Protein AF-Q21PB8-F1 (afdb_monomer_lite)

Foldseek 3Di:
DDPLVVLLVVLVVLLVVLVVVVVPDPDDDPVVNVVSVVSNVVSVVSNVVVVVVVVVVVVVVVVVPDPPPDD

Secondary structure (DSSP, 8-state):
--HHHHHHHHHHHHHHHHHHHHHT-SS--HHHHHHHHHHHHHHHHHH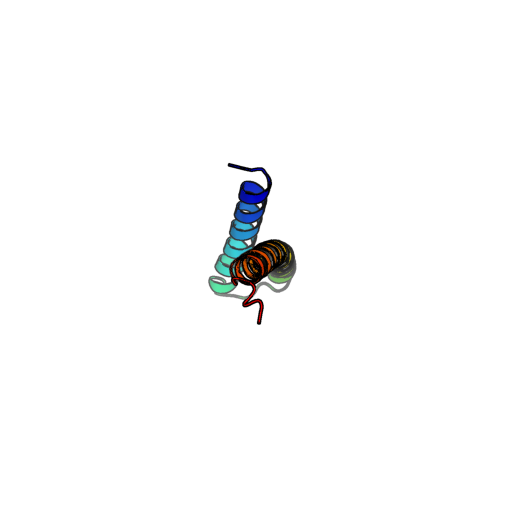HHHHHHHHHHHHHHHHHTS-----

Radius of gyration: 18.81 Å; chains: 1; bounding box: 39×20×59 Å

pLDDT: mean 88.51, std 13.04, range [44.44, 98.0]

InterPro domains:
  IPR003761 Exonuclease VII, small subunit [PF02609] (8-59)
  IPR037004 Exonuclease VII, small subunit superfamily [G3DSA:1.10.287.1040] (3-71)
  IPR037004 Exonuclease VII, small subunit superfamily [SSF116842] (4-66)

Structure (mmCIF, N/CA/C/O backbone):
data_AF-Q21PB8-F1
#
_entry.id   AF-Q21PB8-F1
#
loop_
_atom_site.group_PDB
_atom_site.id
_atom_site.type_symbol
_atom_site.label_atom_id
_atom_site.label_alt_id
_atom_site.label_comp_id
_atom_site.label_asym_id
_atom_site.label_entity_id
_atom_site.label_seq_id
_atom_site.pdbx_PDB_ins_code
_atom_site.Cartn_x
_atom_site.Cartn_y
_atom_site.Cartn_z
_atom_site.occupancy
_atom_site.B_iso_or_equiv
_atom_site.auth_seq_id
_atom_site.auth_comp_id
_atom_site.auth_asym_id
_atom_site.auth_atom_id
_atom_site.pdbx_PDB_model_num
ATOM 1 N N . MET A 1 1 ? -21.938 6.983 -1.283 1.00 54.44 1 MET A N 1
ATOM 2 C CA . MET A 1 1 ? -20.521 6.772 -0.923 1.00 54.44 1 MET A CA 1
ATOM 3 C C . MET A 1 1 ? -20.140 7.880 0.044 1.00 54.44 1 MET A C 1
ATOM 5 O O . MET A 1 1 ? -20.400 9.029 -0.294 1.00 54.44 1 MET A O 1
ATOM 9 N N . SER A 1 2 ? -19.640 7.573 1.245 1.00 76.81 2 SER A N 1
ATOM 10 C CA . SER A 1 2 ? -19.038 8.610 2.098 1.00 76.81 2 SER A CA 1
ATOM 11 C C . SER A 1 2 ? -17.663 8.984 1.540 1.00 76.81 2 SER A C 1
ATOM 13 O O . SER A 1 2 ? -17.068 8.198 0.800 1.00 76.81 2 SER A O 1
ATOM 15 N N . ASN A 1 3 ? -17.156 10.169 1.887 1.00 79.69 3 ASN A N 1
ATOM 16 C CA . ASN A 1 3 ? -15.836 10.607 1.430 1.00 79.69 3 ASN A CA 1
ATOM 17 C C . ASN A 1 3 ? -14.730 9.620 1.860 1.00 79.69 3 ASN A C 1
ATOM 19 O O . ASN A 1 3 ? -13.894 9.233 1.055 1.00 79.69 3 ASN A O 1
ATOM 23 N N . GLU A 1 4 ? -14.820 9.100 3.087 1.00 77.25 4 GLU A N 1
ATOM 24 C CA . GLU A 1 4 ? -13.883 8.106 3.630 1.00 77.25 4 GLU A CA 1
ATOM 25 C C . GLU A 1 4 ? -13.879 6.786 2.841 1.00 77.25 4 GLU A C 1
ATOM 27 O O . GLU A 1 4 ? -12.826 6.190 2.623 1.00 77.25 4 GLU A O 1
ATOM 32 N N . THR A 1 5 ? -15.049 6.311 2.390 1.00 80.62 5 THR A N 1
ATOM 33 C CA . THR A 1 5 ? -15.129 5.107 1.547 1.00 80.62 5 THR A CA 1
ATOM 34 C C . THR A 1 5 ? -14.502 5.354 0.179 1.00 80.62 5 THR A C 1
ATOM 36 O O . THR A 1 5 ? -13.791 4.487 -0.326 1.00 80.62 5 THR A O 1
ATOM 39 N N . SER A 1 6 ? -14.735 6.526 -0.412 1.00 85.00 6 SER A N 1
ATOM 40 C CA . SER A 1 6 ? -14.131 6.896 -1.694 1.00 85.00 6 SER A CA 1
ATOM 41 C C . SER A 1 6 ? -12.605 6.984 -1.596 1.00 85.00 6 SER A C 1
ATOM 43 O O . SER A 1 6 ? -11.913 6.415 -2.435 1.00 85.00 6 SER A O 1
ATOM 45 N N . GLU A 1 7 ? -12.078 7.611 -0.541 1.00 91.94 7 GLU A N 1
ATOM 46 C CA . GLU A 1 7 ? -10.635 7.719 -0.298 1.00 91.94 7 GLU A CA 1
ATOM 47 C C . GLU A 1 7 ? -9.984 6.354 -0.045 1.00 91.94 7 GLU A C 1
ATOM 49 O O . GLU A 1 7 ? -8.912 6.072 -0.584 1.00 91.94 7 GLU A O 1
ATOM 54 N N . TYR A 1 8 ? -10.622 5.470 0.731 1.00 94.62 8 TYR A N 1
ATOM 55 C CA . TYR A 1 8 ? -10.115 4.109 0.919 1.00 94.62 8 TYR A CA 1
ATOM 56 C C . TYR A 1 8 ? -10.013 3.367 -0.417 1.00 94.62 8 TYR A C 1
ATOM 58 O O . TYR A 1 8 ? -8.963 2.809 -0.732 1.00 94.62 8 TYR A O 1
ATOM 66 N N . MET A 1 9 ? -11.080 3.397 -1.221 1.00 96.50 9 MET A N 1
ATOM 67 C CA . MET A 1 9 ? -11.110 2.716 -2.516 1.00 96.50 9 MET A CA 1
ATOM 68 C C . MET A 1 9 ? -10.067 3.281 -3.482 1.00 96.50 9 MET A C 1
ATOM 70 O O . MET A 1 9 ? -9.391 2.512 -4.159 1.00 96.50 9 MET A O 1
ATOM 74 N N . GLU A 1 10 ? -9.878 4.601 -3.517 1.00 97.00 10 GLU A N 1
ATOM 75 C CA . GLU A 1 10 ? -8.841 5.234 -4.337 1.00 97.00 10 GLU A CA 1
ATOM 76 C C . GLU A 1 10 ? -7.438 4.724 -3.974 1.00 97.00 10 GLU A C 1
ATOM 78 O O . GLU A 1 10 ? -6.667 4.332 -4.852 1.00 97.00 10 GLU A O 1
ATOM 83 N N . ASN A 1 11 ? -7.105 4.685 -2.681 1.00 97.81 11 ASN A N 1
ATOM 84 C CA . ASN A 1 11 ? -5.808 4.181 -2.234 1.00 97.81 11 ASN A CA 1
ATOM 85 C C . ASN A 1 11 ? -5.677 2.673 -2.482 1.00 97.81 11 ASN A C 1
ATOM 87 O O . ASN A 1 11 ? -4.627 2.221 -2.933 1.00 97.81 11 ASN A O 1
ATOM 91 N N . TYR A 1 12 ? -6.743 1.899 -2.289 1.00 97.94 12 TYR A N 1
ATOM 92 C CA . TYR A 1 12 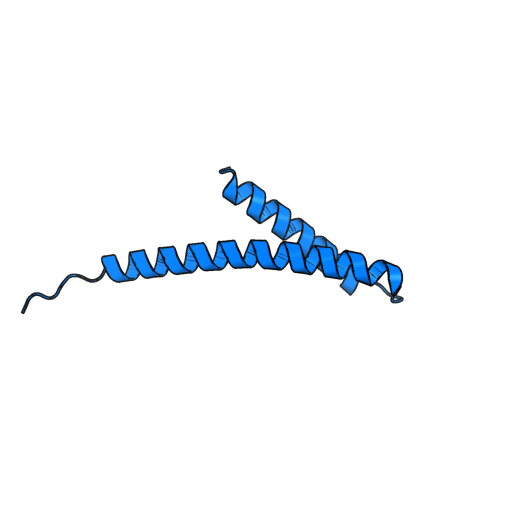? -6.747 0.480 -2.632 1.00 97.94 12 TYR A CA 1
ATOM 93 C C . TYR A 1 12 ? -6.401 0.253 -4.112 1.00 97.94 12 TYR A C 1
ATOM 95 O O . TYR A 1 12 ? -5.552 -0.585 -4.420 1.00 97.94 12 TYR A O 1
ATOM 103 N N . TYR A 1 13 ? -6.991 1.027 -5.030 1.00 98.00 13 TYR A N 1
ATOM 104 C CA . TYR A 1 13 ? -6.684 0.910 -6.456 1.00 98.00 13 TYR A CA 1
ATOM 105 C C . TYR A 1 13 ? -5.235 1.283 -6.778 1.00 98.00 13 TYR A C 1
ATOM 107 O O . TYR A 1 13 ? -4.587 0.542 -7.510 1.00 98.00 13 TYR A O 1
ATOM 115 N N . LYS A 1 14 ? -4.694 2.356 -6.185 1.00 97.75 14 LYS A N 1
ATOM 116 C CA . LYS A 1 14 ? -3.282 2.747 -6.371 1.00 97.75 14 LYS A CA 1
ATOM 117 C C . LYS A 1 14 ? -2.304 1.689 -5.867 1.00 97.75 14 LYS A C 1
ATOM 119 O O . LYS A 1 14 ? -1.280 1.451 -6.505 1.00 97.75 14 LYS A O 1
ATOM 124 N N . LEU A 1 15 ? -2.609 1.069 -4.725 1.00 97.88 15 LEU A N 1
ATOM 125 C CA . LEU A 1 15 ? -1.824 -0.036 -4.179 1.00 97.88 15 LEU A CA 1
ATOM 126 C C . LEU A 1 15 ? -1.872 -1.247 -5.113 1.00 97.88 15 LEU 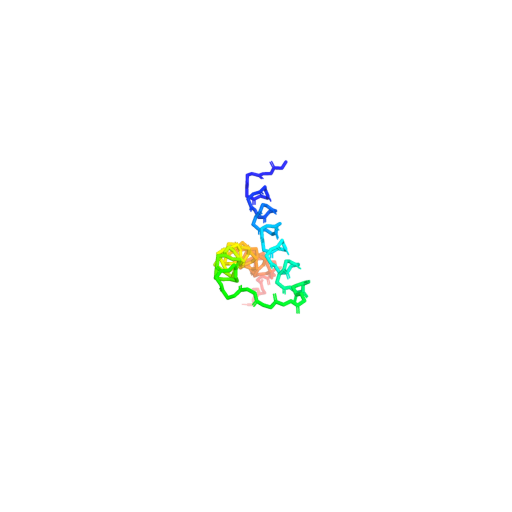A C 1
ATOM 128 O O . LEU A 1 15 ? -0.830 -1.819 -5.431 1.00 97.88 15 LEU A O 1
ATOM 132 N N . LYS A 1 16 ? -3.075 -1.620 -5.559 1.00 97.62 16 LYS A N 1
ATOM 133 C CA . LYS A 1 16 ? -3.273 -2.743 -6.471 1.00 97.62 16 LYS A CA 1
ATOM 134 C C . LYS A 1 16 ? -2.521 -2.535 -7.7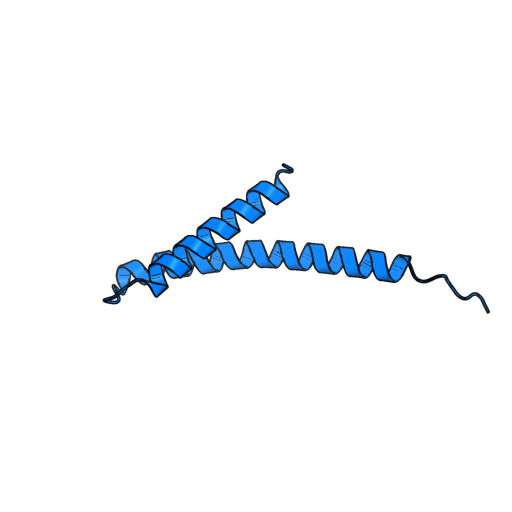82 1.00 97.62 16 LYS A C 1
ATOM 136 O O . LYS A 1 16 ? -1.786 -3.419 -8.192 1.00 97.62 16 LYS A O 1
ATOM 141 N N . GLU A 1 17 ? -2.654 -1.365 -8.396 1.00 96.69 17 GLU A N 1
ATOM 142 C CA . GLU A 1 17 ? -1.962 -1.018 -9.638 1.00 96.69 17 GLU A CA 1
ATOM 143 C C . GLU A 1 17 ? -0.440 -1.135 -9.495 1.00 96.69 17 GLU A C 1
ATOM 145 O O . GLU A 1 17 ? 0.210 -1.743 -10.344 1.00 96.69 17 GLU A O 1
ATOM 150 N N . ALA A 1 18 ? 0.132 -0.615 -8.404 1.00 95.31 18 ALA A N 1
ATOM 151 C CA . ALA A 1 18 ? 1.564 -0.729 -8.147 1.00 95.31 18 ALA A CA 1
ATOM 152 C C . ALA A 1 18 ? 2.006 -2.196 -8.003 1.00 95.31 18 ALA A C 1
ATOM 154 O O . ALA A 1 18 ? 2.997 -2.602 -8.608 1.00 95.31 18 ALA A O 1
ATOM 155 N N . ALA A 1 19 ? 1.260 -3.008 -7.248 1.00 95.25 19 ALA A N 1
ATOM 156 C CA . ALA A 1 19 ? 1.560 -4.426 -7.052 1.00 95.25 19 ALA A CA 1
ATOM 157 C C . ALA A 1 19 ? 1.412 -5.248 -8.346 1.00 95.25 19 ALA A C 1
ATOM 159 O O . ALA A 1 19 ? 2.286 -6.052 -8.677 1.00 95.25 19 ALA A O 1
ATOM 160 N N . ASP A 1 20 ? 0.336 -5.018 -9.099 1.00 95.50 20 ASP A N 1
ATOM 161 C CA . ASP A 1 20 ? 0.083 -5.664 -10.387 1.00 95.50 20 ASP A CA 1
ATOM 162 C C . ASP A 1 20 ? 1.179 -5.277 -11.391 1.00 95.50 20 ASP A C 1
ATOM 164 O O . ASP A 1 20 ? 1.700 -6.133 -12.101 1.00 95.50 20 ASP A O 1
ATOM 168 N N . THR A 1 21 ? 1.605 -4.012 -11.416 1.00 93.31 21 THR A N 1
ATOM 169 C CA . THR A 1 21 ? 2.677 -3.561 -12.316 1.00 93.31 21 THR A CA 1
ATOM 170 C C . THR A 1 21 ? 4.013 -4.205 -11.956 1.00 93.31 21 THR A C 1
ATOM 172 O O . THR A 1 21 ? 4.668 -4.767 -12.827 1.00 93.31 21 THR A O 1
ATOM 175 N N . LEU A 1 22 ? 4.401 -4.185 -10.676 1.00 91.12 22 LEU A N 1
ATOM 176 C CA . LEU A 1 22 ? 5.660 -4.778 -10.210 1.00 91.12 22 LEU A CA 1
ATOM 177 C C . LEU A 1 22 ? 5.711 -6.296 -10.431 1.00 91.12 22 LEU A C 1
ATOM 179 O O . LEU A 1 22 ? 6.753 -6.825 -10.804 1.00 91.12 22 LEU A O 1
ATOM 183 N N . SER A 1 23 ? 4.601 -7.006 -10.211 1.00 91.50 23 SER A N 1
ATOM 184 C CA . SER A 1 23 ? 4.555 -8.470 -10.356 1.00 91.50 23 SER A CA 1
ATOM 185 C C . SER A 1 23 ? 4.584 -8.946 -11.809 1.00 91.50 23 SER A C 1
ATOM 187 O O . SER A 1 23 ? 5.053 -10.052 -12.071 1.00 91.50 23 SER A O 1
ATOM 189 N N . ASN A 1 24 ? 4.119 -8.116 -12.746 1.00 91.94 24 ASN A N 1
ATOM 190 C CA . ASN A 1 24 ? 4.088 -8.432 -14.173 1.00 91.94 24 ASN A CA 1
ATOM 191 C C . ASN A 1 24 ? 5.319 -7.922 -14.947 1.00 91.94 24 ASN A C 1
ATOM 193 O O . ASN A 1 24 ? 5.393 -8.110 -16.162 1.00 91.94 24 ASN A O 1
ATOM 197 N N . GLN A 1 25 ? 6.291 -7.280 -14.289 1.00 86.81 25 GLN A N 1
ATOM 198 C CA . GLN A 1 25 ? 7.535 -6.865 -14.942 1.00 86.81 25 GLN A CA 1
ATOM 199 C C . GLN A 1 25 ? 8.430 -8.077 -15.244 1.00 86.81 25 GLN A C 1
ATOM 201 O O . GLN A 1 25 ? 9.055 -8.643 -14.351 1.00 86.81 25 GLN A O 1
ATOM 206 N N . GLU A 1 26 ? 8.545 -8.440 -16.526 1.00 84.00 26 GLU A N 1
ATOM 207 C CA . GLU A 1 26 ? 9.465 -9.495 -16.982 1.00 84.00 26 GLU A CA 1
ATOM 208 C C . GLU A 1 26 ? 10.942 -9.108 -16.809 1.00 84.00 26 GLU A C 1
ATOM 210 O O . GLU A 1 26 ? 11.788 -9.960 -16.542 1.00 84.00 26 GLU A O 1
ATOM 215 N N . THR A 1 27 ? 11.268 -7.820 -16.961 1.00 87.25 27 THR A N 1
ATOM 216 C CA . THR A 1 27 ? 12.610 -7.272 -16.726 1.00 87.25 27 THR A CA 1
ATOM 217 C C . THR A 1 27 ? 12.515 -6.094 -15.753 1.00 87.25 27 THR A C 1
ATOM 219 O O . THR A 1 27 ? 11.812 -5.130 -16.059 1.00 87.25 27 THR A O 1
ATOM 222 N N . PRO A 1 28 ? 13.205 -6.143 -14.599 1.00 81.81 28 PRO A N 1
ATOM 223 C CA . PRO A 1 28 ? 13.193 -5.057 -13.625 1.00 81.81 28 PRO A CA 1
ATOM 224 C C . PRO A 1 28 ? 13.855 -3.787 -14.175 1.00 81.81 28 PRO A C 1
ATOM 226 O O . PRO A 1 28 ? 15.065 -3.762 -14.406 1.00 81.81 28 PRO A O 1
ATOM 229 N N . ASP A 1 29 ? 13.072 -2.722 -14.339 1.00 86.81 29 ASP A N 1
ATOM 230 C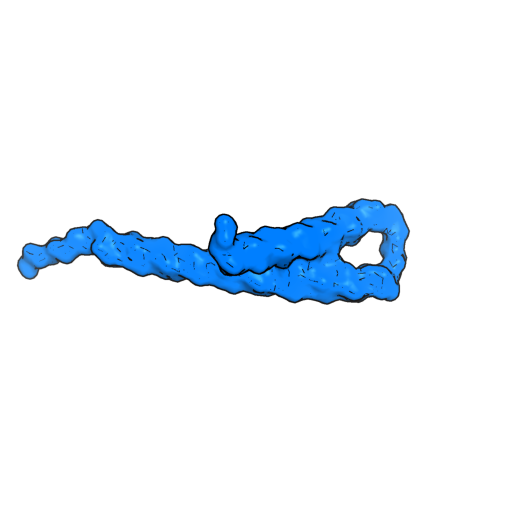 CA . ASP A 1 29 ? 13.588 -1.368 -14.547 1.00 86.81 29 ASP A CA 1
ATOM 231 C C . ASP A 1 29 ? 13.714 -0.678 -13.184 1.00 86.81 29 ASP A C 1
ATOM 233 O O . ASP A 1 29 ? 12.719 -0.293 -12.566 1.00 86.81 29 ASP A O 1
ATOM 237 N N . VAL A 1 30 ? 14.951 -0.562 -12.695 1.00 83.94 30 VAL A N 1
ATOM 238 C CA . VAL A 1 30 ? 15.259 -0.042 -11.353 1.00 83.94 30 VAL A CA 1
ATOM 239 C C . VAL A 1 30 ? 14.713 1.373 -11.157 1.00 83.94 30 VAL A C 1
ATOM 241 O O . VAL A 1 30 ? 14.192 1.672 -10.081 1.00 83.94 30 VAL A O 1
ATOM 244 N N . ASP A 1 31 ? 14.765 2.216 -12.189 1.00 90.00 31 ASP A N 1
ATOM 245 C CA . ASP A 1 31 ? 14.313 3.604 -12.097 1.00 90.00 31 ASP A CA 1
ATOM 246 C C . ASP A 1 31 ? 12.781 3.692 -12.086 1.00 90.00 31 ASP A C 1
ATOM 248 O O . ASP A 1 31 ? 12.211 4.529 -11.383 1.00 90.00 31 ASP A O 1
ATOM 252 N N . ALA A 1 32 ? 12.098 2.787 -12.794 1.00 85.19 32 ALA A N 1
ATOM 253 C CA . ALA A 1 32 ? 10.637 2.697 -12.791 1.00 85.19 32 ALA A CA 1
ATOM 254 C C . ALA A 1 32 ? 10.067 2.025 -11.526 1.00 85.19 32 ALA A C 1
ATOM 256 O O . ALA A 1 32 ? 8.936 2.312 -11.128 1.00 85.19 32 ALA A O 1
ATOM 257 N N . ILE A 1 33 ? 10.835 1.156 -10.860 1.00 91.19 33 ILE A N 1
ATOM 258 C CA . ILE A 1 33 ? 10.402 0.461 -9.635 1.00 91.19 33 ILE A CA 1
ATOM 259 C C . ILE A 1 33 ? 10.261 1.431 -8.460 1.00 91.19 33 ILE A C 1
ATOM 261 O O . ILE A 1 33 ? 9.305 1.325 -7.691 1.00 91.19 33 ILE A O 1
ATOM 265 N N . ILE A 1 34 ? 11.181 2.389 -8.313 1.00 92.94 34 ILE A N 1
ATOM 266 C CA . ILE A 1 34 ? 11.189 3.342 -7.191 1.00 92.94 34 ILE A CA 1
ATOM 267 C C . ILE A 1 34 ? 9.845 4.086 -7.038 1.00 92.94 34 ILE A C 1
ATOM 269 O O . ILE A 1 34 ? 9.257 4.007 -5.953 1.00 92.94 34 ILE A O 1
ATOM 273 N N . PRO A 1 35 ? 9.309 4.773 -8.069 1.00 94.06 35 PRO A N 1
ATOM 274 C CA . PRO A 1 35 ? 8.045 5.495 -7.938 1.00 94.06 35 PRO A CA 1
ATOM 275 C C . PRO A 1 35 ? 6.852 4.561 -7.694 1.00 94.06 35 PRO A C 1
ATOM 277 O O . PRO A 1 35 ? 5.962 4.914 -6.921 1.00 94.06 35 PRO A O 1
ATOM 280 N N . LEU A 1 36 ? 6.845 3.354 -8.277 1.00 93.69 36 LEU A N 1
ATOM 281 C CA . LEU A 1 36 ? 5.786 2.362 -8.049 1.00 93.69 36 LEU A CA 1
ATOM 282 C C . LEU A 1 36 ? 5.769 1.875 -6.597 1.00 93.69 36 LEU A C 1
ATOM 284 O O . LEU A 1 36 ? 4.713 1.827 -5.965 1.00 93.69 36 LEU A O 1
ATOM 288 N N . VAL A 1 37 ? 6.940 1.560 -6.038 1.00 94.94 37 VAL A N 1
ATOM 289 C CA . VAL A 1 37 ? 7.074 1.150 -4.634 1.00 94.94 37 VAL A CA 1
ATOM 290 C C . VAL A 1 37 ? 6.655 2.281 -3.700 1.00 94.94 37 VAL A C 1
ATOM 292 O O . VAL A 1 37 ? 5.966 2.029 -2.706 1.00 94.94 37 VAL A O 1
ATOM 295 N N . GLN A 1 38 ? 7.018 3.526 -4.015 1.00 96.19 38 GLN A N 1
ATOM 296 C CA . GLN A 1 38 ? 6.602 4.683 -3.229 1.00 96.19 38 GLN A CA 1
ATOM 297 C C . GLN A 1 38 ? 5.075 4.859 -3.253 1.00 96.19 38 GLN A C 1
ATOM 299 O O . GLN A 1 38 ? 4.462 4.905 -2.183 1.00 96.19 38 GLN A O 1
ATOM 304 N N . GLN A 1 39 ? 4.455 4.857 -4.441 1.00 96.00 39 GLN A N 1
ATOM 305 C CA . GLN A 1 39 ? 2.997 4.918 -4.600 1.00 96.00 39 GLN A CA 1
ATOM 306 C C . GLN A 1 39 ? 2.306 3.804 -3.808 1.00 96.00 39 GLN A C 1
ATOM 308 O O . GLN A 1 39 ? 1.392 4.073 -3.024 1.00 96.00 39 GLN A O 1
ATOM 313 N N . GLY A 1 40 ? 2.748 2.556 -3.989 1.00 97.12 40 GLY A N 1
ATOM 314 C CA . GLY A 1 40 ? 2.168 1.402 -3.311 1.00 97.12 40 GLY A CA 1
ATOM 315 C C . GLY A 1 40 ? 2.277 1.519 -1.792 1.00 97.12 40 GLY A C 1
ATOM 316 O O . GLY A 1 40 ? 1.300 1.309 -1.078 1.00 97.12 40 GLY A O 1
ATOM 317 N N . THR A 1 41 ? 3.436 1.935 -1.280 1.00 97.56 41 THR A N 1
ATOM 318 C CA . THR A 1 41 ? 3.670 2.058 0.166 1.00 97.56 41 THR A CA 1
ATOM 319 C C . THR A 1 41 ? 2.833 3.173 0.795 1.00 97.56 41 THR A C 1
ATOM 321 O O . THR A 1 41 ? 2.293 3.000 1.889 1.00 97.56 41 THR A O 1
ATOM 324 N N . GLU A 1 42 ? 2.704 4.322 0.131 1.00 97.88 42 GLU A N 1
ATOM 325 C CA . GLU A 1 42 ? 1.864 5.429 0.604 1.00 97.88 42 GLU A CA 1
ATOM 326 C C . GLU A 1 42 ? 0.379 5.047 0.606 1.00 97.88 42 GLU A C 1
ATOM 328 O O . GLU A 1 42 ? -0.325 5.274 1.595 1.00 97.88 42 GLU A O 1
ATOM 333 N N . ALA A 1 43 ? -0.081 4.403 -0.466 1.00 98.00 43 ALA A N 1
ATOM 334 C CA . ALA A 1 43 ? -1.441 3.899 -0.583 1.00 98.00 43 ALA A CA 1
ATOM 335 C C . ALA A 1 43 ? -1.756 2.824 0.474 1.00 98.00 43 ALA A C 1
ATOM 337 O O . ALA A 1 43 ? -2.803 2.875 1.126 1.00 98.00 43 ALA A O 1
ATOM 338 N N . TYR A 1 44 ? -0.822 1.898 0.710 1.00 98.00 44 TYR A N 1
ATOM 339 C CA . TYR A 1 44 ? -0.917 0.879 1.755 1.00 98.00 44 TYR A CA 1
ATOM 340 C C . TYR A 1 44 ? -1.079 1.493 3.146 1.00 98.00 44 TYR A C 1
ATOM 342 O O . TYR A 1 44 ? -1.981 1.097 3.883 1.00 98.00 44 TYR A O 1
ATOM 350 N N . LYS A 1 45 ? -0.259 2.493 3.499 1.00 97.81 45 LYS A N 1
ATOM 351 C CA . LYS A 1 45 ? -0.344 3.167 4.806 1.00 97.81 45 LYS A CA 1
ATOM 352 C C . LYS A 1 45 ? -1.741 3.731 5.062 1.00 97.81 45 LYS A C 1
ATOM 354 O O . LYS A 1 45 ? -2.292 3.502 6.134 1.00 97.81 45 LYS A O 1
ATOM 359 N N . LYS A 1 46 ? -2.332 4.398 4.068 1.00 96.94 46 LYS A N 1
ATOM 360 C CA . LYS A 1 46 ? -3.689 4.962 4.165 1.00 96.94 46 LYS A CA 1
ATOM 361 C C . LYS A 1 46 ? -4.764 3.882 4.292 1.00 96.94 46 LYS A C 1
ATOM 363 O O . LYS A 1 46 ? -5.677 4.013 5.104 1.00 96.94 46 LYS A O 1
ATOM 368 N N . CYS A 1 47 ? -4.640 2.788 3.537 1.00 97.62 47 CYS A N 1
ATOM 369 C CA . CYS A 1 47 ? -5.549 1.648 3.671 1.00 97.62 47 CYS A CA 1
ATOM 370 C C . CYS A 1 47 ? -5.485 1.052 5.085 1.00 97.62 47 CYS A C 1
ATOM 372 O O . CYS A 1 47 ? -6.523 0.818 5.705 1.00 97.62 47 CYS A O 1
ATOM 374 N N . MET A 1 48 ? -4.274 0.848 5.609 1.00 97.44 48 MET A N 1
ATOM 375 C CA . MET A 1 48 ? -4.063 0.298 6.947 1.00 97.44 48 MET A CA 1
ATOM 376 C C . MET A 1 48 ? -4.561 1.221 8.049 1.00 97.44 48 MET A C 1
ATOM 378 O O . MET A 1 48 ? -5.152 0.743 9.010 1.00 97.44 48 MET A O 1
ATOM 382 N N . GLU A 1 49 ? -4.372 2.532 7.916 1.00 96.25 49 GLU A N 1
ATOM 383 C CA . GLU A 1 49 ? -4.915 3.499 8.866 1.00 96.25 49 GLU A CA 1
ATOM 384 C C . GLU A 1 49 ? -6.434 3.349 8.994 1.00 96.25 49 GLU A C 1
ATOM 386 O O . GLU A 1 49 ? -6.957 3.267 10.108 1.00 96.25 49 GLU A O 1
ATOM 391 N N . ARG A 1 50 ? -7.142 3.215 7.866 1.00 95.12 50 ARG A N 1
ATOM 392 C CA . ARG A 1 50 ? -8.590 3.026 7.897 1.00 95.12 50 ARG A CA 1
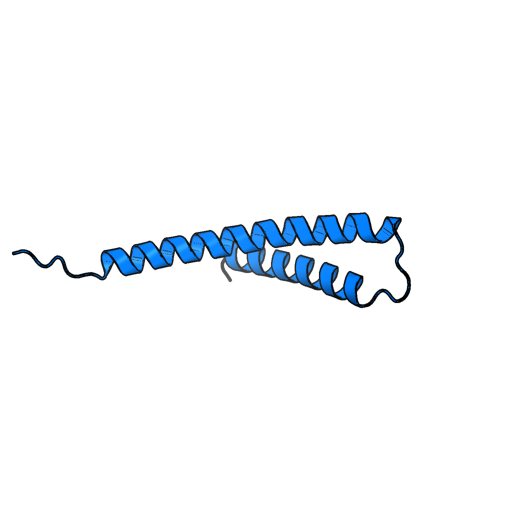ATOM 393 C C . ARG A 1 50 ? -9.002 1.680 8.490 1.00 95.12 50 ARG A C 1
ATOM 395 O O . ARG A 1 50 ? -9.951 1.636 9.268 1.00 95.12 50 ARG A O 1
ATOM 402 N N . ILE A 1 51 ? -8.301 0.599 8.147 1.00 96.31 51 ILE A N 1
ATOM 403 C CA . ILE A 1 51 ? -8.551 -0.728 8.734 1.00 96.31 51 ILE A CA 1
ATOM 404 C C . ILE A 1 51 ? -8.387 -0.661 10.254 1.00 96.31 51 ILE A C 1
ATOM 406 O O . ILE A 1 51 ? -9.293 -1.056 10.981 1.00 96.31 51 ILE A O 1
ATOM 410 N N . ASN A 1 52 ? -7.300 -0.056 10.733 1.00 96.75 52 ASN A N 1
ATOM 411 C CA . ASN A 1 52 ? -7.043 0.108 12.159 1.00 96.75 52 ASN A CA 1
ATOM 412 C C . ASN A 1 52 ? -8.152 0.912 12.853 1.00 96.75 52 ASN A C 1
ATOM 414 O O . ASN A 1 52 ? -8.588 0.538 13.937 1.00 96.75 52 ASN A O 1
ATOM 418 N N . GLN A 1 53 ? -8.641 1.997 12.242 1.00 95.31 53 GLN A N 1
ATOM 419 C CA . GLN A 1 53 ? -9.769 2.763 12.787 1.00 95.31 53 GLN A CA 1
ATOM 420 C C . GLN A 1 53 ? -11.025 1.894 12.931 1.00 95.31 53 GLN A C 1
ATOM 422 O O . GLN A 1 53 ? -11.668 1.918 13.979 1.00 95.31 53 GLN A O 1
ATOM 427 N N . VAL A 1 54 ? -11.350 1.099 11.908 1.00 94.69 54 VAL A N 1
ATOM 428 C CA . VAL A 1 54 ? -12.499 0.183 11.940 1.00 94.69 54 VAL A CA 1
ATOM 429 C C . VAL A 1 54 ? -12.319 -0.880 13.024 1.00 94.69 54 VAL A C 1
ATOM 431 O O . VAL A 1 54 ? -13.244 -1.118 13.794 1.00 94.69 54 VAL A O 1
ATOM 434 N N . GLU A 1 55 ? -11.131 -1.472 13.151 1.00 96.44 55 GLU A N 1
ATOM 435 C CA . GLU A 1 55 ? -10.836 -2.442 14.211 1.00 96.44 55 GLU A CA 1
ATOM 436 C C . GLU A 1 55 ? -11.007 -1.847 15.614 1.00 96.44 55 GLU A C 1
ATOM 438 O O . GLU A 1 55 ? -11.548 -2.506 16.501 1.00 96.44 55 GLU A O 1
ATOM 443 N N . GLN A 1 56 ? -10.574 -0.602 15.836 1.00 95.81 56 GLN A N 1
ATOM 444 C CA . GLN A 1 56 ? -10.765 0.074 17.123 1.00 95.81 56 GLN A CA 1
ATOM 445 C C . GLN A 1 56 ? -12.246 0.333 17.412 1.00 95.81 56 GLN A C 1
ATOM 447 O O . GLN A 1 56 ? -12.707 0.066 18.523 1.00 95.81 56 GLN A O 1
ATOM 452 N N . MET A 1 57 ? -13.008 0.781 16.410 1.00 94.75 57 MET A N 1
ATOM 453 C CA . MET A 1 57 ? -14.456 0.965 16.540 1.00 94.75 57 MET A CA 1
ATOM 454 C C . MET A 1 57 ? -15.159 -0.354 16.880 1.00 94.75 57 MET A C 1
ATOM 456 O O . MET A 1 57 ? -16.012 -0.380 17.765 1.00 94.75 57 MET A O 1
ATOM 460 N N . LEU A 1 58 ? -14.777 -1.458 16.233 1.00 95.06 58 LEU A N 1
ATOM 461 C CA . LEU A 1 58 ? -15.331 -2.782 16.524 1.00 95.06 58 LEU A CA 1
ATOM 462 C C . LEU A 1 58 ? -15.023 -3.220 17.961 1.00 95.06 58 LEU A C 1
ATOM 464 O O . LEU A 1 58 ? -15.941 -3.600 18.682 1.00 95.06 58 LEU A O 1
ATOM 468 N N . LYS A 1 59 ? -13.779 -3.056 18.427 1.00 94.94 59 LYS A N 1
ATOM 469 C CA . LYS A 1 59 ? -13.396 -3.343 19.823 1.00 94.94 59 LYS A CA 1
ATOM 470 C C . LYS A 1 59 ? -14.161 -2.494 20.840 1.00 94.94 59 LYS A C 1
ATOM 472 O O . LYS A 1 59 ? -14.397 -2.921 21.968 1.00 94.94 59 LYS A O 1
ATOM 477 N N . GLU A 1 60 ? -14.507 -1.254 20.504 1.00 94.62 60 GLU A N 1
ATOM 478 C CA . GLU A 1 60 ? -15.358 -0.415 21.356 1.00 94.62 60 GLU A CA 1
ATOM 479 C C . GLU A 1 60 ? -16.805 -0.899 21.402 1.00 94.62 60 GLU A C 1
ATOM 481 O O . GLU A 1 60 ? -17.417 -0.863 22.470 1.00 94.62 60 GLU A O 1
ATOM 486 N N . VAL A 1 61 ? -17.345 -1.350 20.269 1.00 93.38 61 VAL A N 1
ATOM 487 C CA . VAL A 1 61 ? -18.692 -1.926 20.190 1.00 93.38 61 VAL A CA 1
ATOM 488 C C . VAL A 1 61 ? -18.767 -3.225 20.991 1.00 93.38 61 VAL A C 1
ATOM 490 O O . VAL A 1 61 ? -19.693 -3.383 21.780 1.00 93.38 61 VAL A O 1
ATOM 493 N N . GLU A 1 62 ? -17.775 -4.108 20.855 1.00 90.69 62 GLU A N 1
ATOM 494 C CA . GLU A 1 62 ? -17.687 -5.361 21.615 1.00 90.69 62 GLU A CA 1
ATOM 495 C C . GLU A 1 62 ? -17.650 -5.103 23.126 1.00 90.69 62 GLU A C 1
ATOM 497 O O . GLU A 1 62 ? -18.470 -5.649 23.858 1.00 90.69 62 GLU A O 1
ATOM 502 N N . ARG A 1 63 ? -16.789 -4.184 23.590 1.00 88.19 63 ARG A N 1
ATOM 503 C CA . ARG A 1 63 ? -16.704 -3.813 25.017 1.00 88.19 63 ARG A CA 1
ATOM 504 C C . ARG A 1 63 ? -17.998 -3.221 25.575 1.00 88.19 63 ARG A C 1
ATOM 506 O O . ARG A 1 63 ? -18.308 -3.430 26.739 1.00 88.19 63 ARG A O 1
ATOM 513 N N . LYS A 1 64 ? -18.745 -2.454 24.775 1.00 78.38 64 LYS A N 1
ATOM 514 C CA . LYS A 1 64 ? -20.032 -1.861 25.190 1.00 78.38 64 LYS A CA 1
ATOM 515 C C . LYS A 1 64 ? -21.197 -2.856 25.127 1.00 78.38 64 LYS A C 1
ATOM 517 O O . LYS A 1 64 ? -22.260 -2.564 25.667 1.00 78.38 64 LYS A O 1
ATOM 522 N N . GLY A 1 65 ? -21.017 -3.987 24.446 1.00 68.94 65 GLY A N 1
ATOM 523 C CA . GLY A 1 65 ? -22.004 -5.058 24.325 1.00 68.94 65 GLY A CA 1
ATOM 524 C C . GLY A 1 65 ? -21.958 -6.091 25.454 1.00 68.94 65 GLY A C 1
ATOM 525 O O . GLY A 1 65 ? -22.853 -6.932 25.522 1.00 68.94 65 GLY A O 1
ATOM 526 N N . GLU A 1 66 ? -20.957 -6.042 26.338 1.00 60.38 66 GLU A N 1
ATOM 527 C CA . GLU A 1 66 ? -20.894 -6.896 27.526 1.00 60.38 66 GLU A CA 1
ATOM 528 C C . GLU A 1 66 ? -21.847 -6.353 28.607 1.00 60.38 66 GLU A C 1
ATOM 530 O O . GLU A 1 66 ? -21.671 -5.220 29.065 1.00 60.38 66 GLU A O 1
ATOM 535 N N . PRO A 1 67 ? -22.877 -7.111 29.030 1.00 58.28 67 PRO A N 1
ATOM 536 C CA . PRO A 1 67 ? -23.718 -6.686 30.137 1.00 58.28 67 PRO A CA 1
ATOM 537 C C . PRO A 1 67 ? -22.867 -6.643 31.409 1.00 58.28 67 PRO A C 1
ATOM 539 O O . PRO A 1 67 ? -22.255 -7.647 31.780 1.00 58.28 67 PRO A O 1
ATOM 542 N N . GLU A 1 68 ? -22.839 -5.488 32.082 1.00 56.97 68 GLU A N 1
ATOM 543 C CA . GLU A 1 68 ? -22.302 -5.361 33.436 1.00 56.97 68 GLU A CA 1
ATOM 544 C C . GLU A 1 68 ? -22.992 -6.396 34.331 1.00 56.97 68 GLU A C 1
ATOM 546 O O . GLU A 1 68 ? -24.154 -6.246 34.712 1.00 56.97 68 GLU A O 1
ATOM 551 N N . ASN A 1 69 ? -22.281 -7.474 34.654 1.00 55.97 69 ASN A N 1
ATOM 552 C CA . ASN A 1 69 ? -22.715 -8.417 35.668 1.00 55.97 69 ASN A CA 1
ATOM 553 C C . ASN A 1 69 ? -22.487 -7.745 37.029 1.00 55.97 69 ASN A C 1
ATOM 555 O O . ASN A 1 69 ? -21.415 -7.859 37.625 1.00 55.97 69 ASN A O 1
ATOM 559 N N . GLN A 1 70 ? -23.468 -6.947 37.451 1.00 48.12 70 GLN A N 1
ATOM 560 C CA . GLN A 1 70 ? -23.516 -6.330 38.771 1.00 48.12 70 GLN A CA 1
ATOM 561 C C . GLN A 1 70 ? -23.782 -7.437 39.796 1.00 48.12 70 GLN A C 1
ATOM 563 O O . GLN A 1 70 ? -24.907 -7.921 39.918 1.00 48.12 70 GLN A O 1
ATOM 568 N N . ASN A 1 71 ? -22.718 -7.858 40.480 1.00 44.44 71 ASN A N 1
ATOM 569 C CA . ASN A 1 71 ? -22.756 -8.729 41.655 1.00 44.44 71 ASN A CA 1
ATOM 570 C C . ASN A 1 71 ? -22.662 -7.881 42.926 1.00 44.44 71 ASN A C 1
ATOM 572 O O . ASN A 1 71 ? -21.808 -6.963 42.940 1.00 44.44 71 ASN A O 1
#

Organism: Saccharophagus degradans (strain 2-40 / ATCC 43961 / DSM 17024) (NCBI:txid203122)

Sequence (71 aa):
MSNETSEYMENYYKLKEAADTLSNQETPDVDAIIPLVQQGTEAYKKCMERINQVEQMLKEVERKGEPENQN